Protein AF-A0A0J7YLX1-F1 (afdb_monomer_lite)

InterPro domains:
  IPR015683 Ionotropic glutamate receptor [PTHR34836] (41-120)

pLDDT: mean 80.69, std 16.75, range [35.97, 96.31]

Structure (mmCIF, N/CA/C/O backbone):
data_AF-A0A0J7YLX1-F1
#
_entry.id   AF-A0A0J7YLX1-F1
#
loop_
_atom_site.group_PDB
_atom_site.id
_atom_site.type_symbol
_atom_site.label_atom_id
_atom_site.label_alt_id
_atom_site.label_comp_id
_atom_site.label_asym_id
_atom_site.label_entity_id
_atom_site.label_seq_id
_atom_site.pdbx_PDB_ins_code
_atom_site.Cartn_x
_atom_site.Cartn_y
_atom_site.Cartn_z
_atom_site.occupancy
_atom_site.B_iso_or_equiv
_atom_site.auth_seq_id
_atom_site.auth_comp_id
_atom_site.auth_asym_id
_atom_site.auth_atom_id
_atom_site.pdbx_PDB_model_num
ATOM 1 N N . MET A 1 1 ? -50.409 -21.778 -1.326 1.00 39.06 1 MET A N 1
ATOM 2 C CA . MET A 1 1 ? -49.352 -22.086 -2.312 1.00 39.06 1 MET A CA 1
ATOM 3 C C . MET A 1 1 ? -48.303 -20.986 -2.220 1.00 39.06 1 MET A C 1
ATOM 5 O O . MET A 1 1 ? -48.651 -19.825 -2.088 1.00 39.06 1 MET A O 1
ATOM 9 N N . MET A 1 2 ? -47.053 -21.407 -2.131 1.00 56.41 2 MET A N 1
ATOM 10 C CA . MET A 1 2 ? -45.846 -20.727 -1.656 1.00 56.41 2 MET A CA 1
ATOM 11 C C . MET A 1 2 ? -45.326 -19.608 -2.574 1.00 56.41 2 MET A C 1
ATOM 13 O O . MET A 1 2 ? -45.372 -19.772 -3.790 1.00 56.41 2 MET A O 1
ATOM 17 N N . LYS A 1 3 ? -44.761 -18.538 -1.983 1.00 44.94 3 LYS A N 1
ATOM 18 C CA . LYS A 1 3 ? -43.484 -17.904 -2.394 1.00 44.94 3 LYS A CA 1
ATOM 19 C C . LYS A 1 3 ? -43.082 -16.776 -1.431 1.00 44.94 3 LYS A C 1
ATOM 21 O O . LYS A 1 3 ? -43.336 -15.599 -1.659 1.00 44.94 3 LYS A O 1
ATOM 26 N N . THR A 1 4 ? -42.404 -17.159 -0.355 1.00 51.03 4 THR A N 1
ATOM 27 C CA . THR A 1 4 ? -41.609 -16.241 0.464 1.00 51.03 4 THR A CA 1
ATOM 28 C C . THR A 1 4 ? -40.287 -16.006 -0.265 1.00 51.03 4 THR A C 1
ATOM 30 O O . THR A 1 4 ? -39.357 -16.798 -0.142 1.00 51.03 4 THR A O 1
ATOM 33 N N . ILE A 1 5 ? -40.209 -14.956 -1.083 1.00 53.59 5 ILE A N 1
ATOM 34 C CA . ILE A 1 5 ? -38.940 -14.502 -1.666 1.00 53.59 5 ILE A CA 1
ATOM 35 C C . ILE A 1 5 ? -38.358 -13.486 -0.689 1.00 53.59 5 ILE A C 1
ATOM 37 O O . ILE A 1 5 ? -38.624 -12.288 -0.740 1.00 53.59 5 ILE A O 1
ATOM 41 N N . ILE A 1 6 ? -37.625 -14.014 0.282 1.00 55.19 6 ILE A N 1
ATOM 42 C CA . ILE A 1 6 ? -36.870 -13.238 1.256 1.00 55.19 6 ILE A CA 1
ATOM 43 C C . ILE A 1 6 ? -35.660 -12.662 0.507 1.00 55.19 6 ILE A C 1
ATOM 45 O O . ILE A 1 6 ? -34.784 -13.412 0.082 1.00 55.19 6 ILE A O 1
ATOM 49 N N . ASN A 1 7 ? -35.613 -11.344 0.302 1.00 58.09 7 ASN A N 1
ATOM 50 C CA . ASN A 1 7 ? -34.487 -10.673 -0.358 1.00 58.09 7 ASN A CA 1
ATOM 51 C C . ASN A 1 7 ? -33.219 -10.766 0.50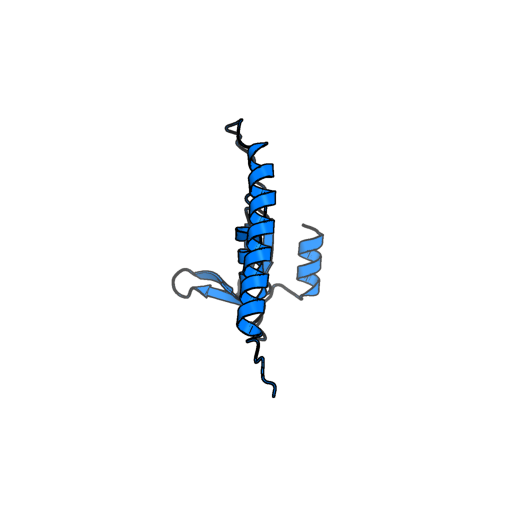8 1.00 58.09 7 ASN A C 1
ATOM 53 O O . ASN A 1 7 ? -32.970 -9.901 1.347 1.00 58.09 7 ASN A O 1
ATOM 57 N N . SER A 1 8 ? -32.415 -11.810 0.289 1.00 58.53 8 SER A N 1
ATOM 58 C CA . SER A 1 8 ? -31.171 -12.123 1.014 1.00 58.53 8 SER A CA 1
ATOM 59 C C . SER A 1 8 ? -30.209 -10.929 1.139 1.00 58.53 8 SER A C 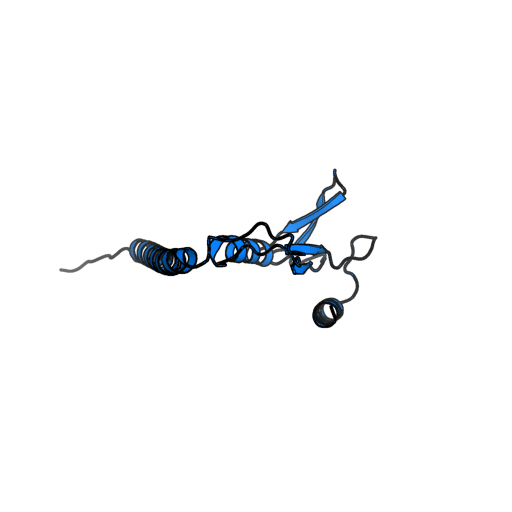1
ATOM 61 O O . SER A 1 8 ? -29.614 -10.721 2.194 1.00 58.53 8 SER A O 1
ATOM 63 N N . SER A 1 9 ? -30.136 -10.059 0.124 1.00 60.50 9 SER A N 1
ATOM 64 C CA . SER A 1 9 ? -29.294 -8.852 0.142 1.00 60.50 9 SER A CA 1
ATOM 65 C C . SER A 1 9 ? -29.696 -7.832 1.216 1.00 60.50 9 SER A C 1
ATOM 67 O O . SER A 1 9 ? -28.829 -7.192 1.810 1.00 60.50 9 SER A O 1
ATOM 69 N N . SER A 1 10 ? -30.994 -7.711 1.525 1.00 69.38 10 SER A N 1
ATOM 70 C CA . SER A 1 10 ? -31.482 -6.823 2.589 1.00 69.38 10 SER A CA 1
ATOM 71 C C . SER A 1 10 ? -31.109 -7.354 3.973 1.00 69.38 10 SER A C 1
ATOM 73 O O . SER A 1 10 ? -30.729 -6.579 4.848 1.00 69.38 10 SER A O 1
ATOM 75 N N . TYR A 1 11 ? -31.168 -8.674 4.167 1.00 73.38 11 TYR A N 1
ATOM 76 C CA . TYR A 1 11 ? -30.769 -9.307 5.426 1.00 73.38 11 TYR A CA 1
ATOM 77 C C . TYR A 1 11 ? -29.264 -9.253 5.616 1.00 73.38 11 TYR A C 1
ATOM 79 O O . TYR A 1 11 ? -28.806 -8.916 6.696 1.00 73.38 11 TYR A O 1
ATOM 87 N N . PHE A 1 12 ? -28.500 -9.502 4.560 1.00 71.06 12 PHE A N 1
ATOM 88 C CA . PHE A 1 12 ? -27.049 -9.424 4.594 1.00 71.06 12 PHE A CA 1
ATOM 89 C C . PHE A 1 12 ? -26.558 -8.017 4.960 1.00 71.06 12 PHE A C 1
ATOM 91 O O . PHE A 1 12 ? -25.752 -7.868 5.875 1.00 71.06 12 PHE A O 1
ATOM 98 N N . SER A 1 13 ? -27.120 -6.973 4.339 1.00 71.62 13 SER A N 1
ATOM 99 C CA . SER A 1 13 ? -26.816 -5.580 4.694 1.00 71.62 13 SER A CA 1
ATOM 100 C C . SER A 1 13 ? -27.186 -5.261 6.149 1.00 71.62 13 SER A C 1
ATOM 102 O O . SER A 1 13 ? -26.372 -4.685 6.868 1.00 71.62 13 SER A O 1
ATOM 104 N N . LYS A 1 14 ? -28.356 -5.711 6.626 1.00 75.69 14 LYS A N 1
ATOM 105 C CA . LYS A 1 14 ? -28.782 -5.523 8.025 1.00 75.69 14 LYS A CA 1
ATOM 106 C C . LYS A 1 14 ? -27.907 -6.282 9.026 1.00 75.69 14 LYS A C 1
ATOM 108 O O . LYS A 1 14 ? -27.616 -5.748 10.091 1.00 75.69 14 LYS A O 1
ATOM 113 N N . ILE A 1 15 ? -27.472 -7.498 8.692 1.00 77.62 15 ILE A N 1
ATOM 114 C CA . ILE A 1 15 ? -26.578 -8.315 9.526 1.00 77.62 15 ILE A CA 1
ATOM 115 C C . ILE A 1 15 ? -25.197 -7.657 9.618 1.00 77.62 15 ILE A C 1
ATOM 117 O O . ILE A 1 15 ? -24.644 -7.568 10.712 1.00 77.62 15 ILE A O 1
ATOM 121 N N . ILE A 1 16 ? -24.674 -7.126 8.508 1.00 76.94 16 ILE A N 1
ATOM 122 C CA . ILE A 1 16 ? -23.416 -6.369 8.501 1.00 76.94 16 ILE A CA 1
ATOM 123 C C . ILE A 1 16 ? -23.531 -5.134 9.400 1.00 76.94 16 ILE A C 1
ATOM 125 O O . ILE A 1 16 ? -22.705 -4.955 10.292 1.00 76.94 16 ILE A O 1
ATOM 129 N N . THR A 1 17 ? -24.572 -4.312 9.232 1.00 74.56 17 THR A N 1
ATOM 130 C CA . THR A 1 17 ? -24.780 -3.123 10.076 1.00 74.56 17 THR A CA 1
ATOM 131 C C . THR A 1 17 ? -24.902 -3.485 11.558 1.00 74.56 17 THR A C 1
ATOM 133 O O . THR A 1 17 ? -24.354 -2.783 12.404 1.00 74.56 17 THR A O 1
ATOM 136 N N . LEU A 1 18 ? -25.562 -4.599 11.888 1.00 81.56 18 LEU A N 1
ATOM 137 C CA . LEU A 1 18 ? -25.705 -5.060 13.268 1.00 81.56 18 LEU A CA 1
ATOM 138 C C . LEU A 1 18 ? -24.358 -5.461 13.892 1.00 81.56 18 LEU A C 1
ATOM 140 O O . LEU A 1 18 ? -24.087 -5.090 15.032 1.00 81.56 18 LEU A O 1
ATOM 144 N N . ILE A 1 19 ? -23.489 -6.151 13.144 1.00 81.19 19 ILE A N 1
ATOM 145 C CA . ILE A 1 19 ? -22.131 -6.492 13.597 1.00 81.19 19 ILE A CA 1
ATOM 146 C C . ILE A 1 19 ? -21.296 -5.227 13.837 1.00 81.19 19 ILE A C 1
ATOM 148 O O . ILE A 1 19 ? -20.657 -5.118 14.883 1.00 81.19 19 ILE A O 1
ATOM 152 N N . PHE A 1 20 ? -21.357 -4.241 12.935 1.00 78.88 20 PHE A N 1
ATOM 153 C CA . PHE A 1 20 ? -20.665 -2.960 13.121 1.00 78.88 20 PHE A CA 1
ATOM 154 C C . PHE A 1 20 ? -21.139 -2.216 14.382 1.00 78.88 20 PHE A C 1
ATOM 156 O O . PHE A 1 20 ? -20.311 -1.721 15.143 1.00 78.88 20 PHE A O 1
ATOM 163 N N . LEU A 1 21 ? -22.448 -2.180 14.657 1.00 76.88 21 LEU A N 1
ATOM 164 C CA . LEU A 1 21 ? -22.994 -1.525 15.855 1.00 76.88 21 LEU A CA 1
ATOM 165 C C . LEU A 1 21 ? -22.556 -2.209 17.158 1.00 76.88 21 LEU A C 1
ATOM 167 O O . LEU A 1 21 ? -22.214 -1.526 18.126 1.00 76.88 21 LEU A O 1
ATOM 171 N N . ILE A 1 22 ? -22.520 -3.545 17.176 1.00 78.75 22 ILE A N 1
ATOM 172 C CA . ILE A 1 22 ? -22.062 -4.316 18.339 1.00 78.75 22 ILE A CA 1
ATOM 173 C C . ILE A 1 22 ? -20.588 -4.007 18.625 1.00 78.75 22 ILE A C 1
ATOM 175 O O . ILE A 1 22 ? -20.255 -3.687 19.766 1.00 78.75 22 ILE A O 1
ATOM 179 N N . ILE A 1 23 ? -19.735 -4.003 17.594 1.00 75.12 23 ILE A N 1
ATOM 180 C CA . ILE A 1 23 ? -18.303 -3.687 17.712 1.00 75.12 23 ILE A CA 1
ATOM 181 C C . ILE A 1 23 ? -18.080 -2.246 18.209 1.00 75.12 23 ILE A C 1
ATOM 183 O O . ILE A 1 23 ? -17.221 -2.017 19.057 1.00 75.12 23 ILE A O 1
ATOM 187 N N . ILE A 1 24 ? -18.854 -1.261 17.741 1.00 71.00 24 ILE A N 1
ATOM 188 C CA . ILE A 1 24 ? -18.712 0.140 18.182 1.00 71.00 24 ILE A CA 1
ATOM 189 C C . ILE A 1 24 ? -19.135 0.310 19.653 1.00 71.00 24 ILE A C 1
ATOM 191 O O . ILE A 1 24 ? -18.465 1.009 20.414 1.00 71.00 24 ILE A O 1
ATOM 195 N N . SER A 1 25 ? -20.220 -0.346 20.080 1.00 69.00 25 SER A N 1
ATOM 196 C CA . SER A 1 25 ? -20.755 -0.211 21.445 1.00 69.00 25 SER A CA 1
ATOM 197 C C . SER A 1 25 ? -19.827 -0.774 22.529 1.00 69.00 25 SER A C 1
ATOM 199 O O . SER A 1 25 ? -19.659 -0.152 23.579 1.00 69.00 25 SER A O 1
ATOM 201 N N . THR A 1 26 ? -19.170 -1.906 22.266 1.00 65.69 26 THR A N 1
ATOM 202 C CA . THR A 1 26 ? -18.219 -2.522 23.201 1.00 65.69 26 THR A CA 1
ATOM 203 C C . THR A 1 26 ? -16.929 -1.712 23.315 1.00 65.69 26 THR A C 1
ATOM 205 O O . THR A 1 26 ? -16.436 -1.513 24.425 1.00 65.69 26 THR A O 1
ATOM 208 N N . ASN A 1 27 ? -16.427 -1.154 22.207 1.00 59.84 27 ASN A N 1
ATOM 209 C CA . ASN A 1 27 ? -15.263 -0.264 22.229 1.00 59.84 27 ASN A CA 1
ATOM 210 C C . ASN A 1 27 ? -15.561 1.080 22.927 1.00 59.84 27 ASN A C 1
ATOM 212 O O . ASN A 1 27 ? -14.744 1.553 23.713 1.00 59.84 27 ASN A O 1
ATOM 216 N N . HIS A 1 28 ? -16.740 1.683 22.726 1.00 52.25 28 HIS A N 1
ATOM 217 C CA . HIS A 1 28 ? -17.078 2.980 23.334 1.00 52.25 28 HIS A CA 1
ATOM 218 C C . HIS A 1 28 ? -17.144 2.938 24.874 1.00 52.25 28 HIS A C 1
ATOM 220 O O . HIS A 1 28 ? -16.791 3.910 25.543 1.00 52.25 28 HIS A O 1
ATOM 226 N N . ILE A 1 29 ? -17.577 1.815 25.458 1.00 58.41 29 ILE A N 1
ATOM 227 C CA . ILE A 1 29 ? -17.630 1.641 26.919 1.00 58.41 29 ILE A CA 1
ATOM 228 C C . ILE A 1 29 ? -16.219 1.442 27.497 1.00 58.41 29 ILE A C 1
ATOM 230 O O . ILE A 1 29 ? -15.929 1.968 28.570 1.00 58.41 29 ILE A O 1
ATOM 234 N N . ALA A 1 30 ? -15.324 0.765 26.770 1.00 52.59 30 ALA A N 1
ATOM 235 C CA . ALA A 1 30 ? -13.930 0.576 27.177 1.00 52.59 30 ALA A CA 1
ATOM 236 C C . ALA A 1 30 ? -13.095 1.874 27.098 1.00 52.59 30 ALA A C 1
ATOM 238 O O . ALA A 1 30 ? -12.247 2.108 27.957 1.00 52.59 30 ALA A O 1
ATOM 239 N N . ILE A 1 31 ? -13.372 2.763 26.132 1.00 54.38 31 ILE A N 1
ATOM 240 C CA . ILE A 1 31 ? -12.630 4.028 25.947 1.00 54.38 31 ILE A CA 1
ATOM 241 C C . ILE A 1 31 ? -12.873 5.034 27.088 1.00 54.38 31 ILE A C 1
ATOM 243 O O . ILE A 1 31 ? -11.985 5.822 27.418 1.00 54.38 31 ILE A O 1
ATOM 247 N N . LYS A 1 32 ? -14.024 4.975 27.775 1.00 56.84 32 LYS A N 1
ATOM 248 C CA . LYS A 1 32 ? -14.310 5.855 28.928 1.00 56.84 32 LYS A CA 1
ATOM 249 C C . LYS A 1 32 ? -13.409 5.610 30.147 1.00 56.84 32 LYS A C 1
ATOM 251 O O . LYS A 1 32 ? -13.386 6.448 31.039 1.00 56.84 32 LYS A O 1
ATOM 256 N N . GLY A 1 33 ? -12.659 4.506 30.187 1.00 50.34 33 GLY A N 1
ATOM 257 C CA . GLY A 1 33 ? -11.693 4.213 31.251 1.00 50.34 33 GLY A CA 1
ATOM 258 C C . GLY A 1 33 ? -10.290 4.802 31.049 1.00 50.34 33 GLY A C 1
ATOM 259 O O . GLY A 1 33 ? -9.455 4.632 31.932 1.00 50.34 33 GLY A O 1
ATOM 260 N N . GLN A 1 34 ? -9.998 5.459 29.916 1.00 45.38 34 GLN A N 1
ATOM 261 C CA . GLN A 1 34 ? -8.639 5.926 29.575 1.00 45.38 34 GLN A CA 1
ATOM 262 C C . GLN A 1 34 ? -8.543 7.358 29.027 1.00 45.38 34 GLN A C 1
ATOM 264 O O . GLN A 1 34 ? -7.498 7.742 28.505 1.00 45.38 34 GLN A O 1
ATOM 269 N N . GLN A 1 35 ? -9.578 8.184 29.166 1.00 51.50 35 GLN A N 1
ATOM 270 C CA . GLN A 1 35 ? -9.455 9.613 28.870 1.00 51.50 35 GLN A CA 1
ATOM 271 C C . GLN A 1 35 ? -9.580 10.445 30.140 1.00 51.50 35 GLN A C 1
ATOM 273 O O . GLN A 1 35 ? -10.632 11.002 30.410 1.00 51.50 35 GLN A O 1
ATOM 278 N N . GLU A 1 36 ? -8.484 10.516 30.898 1.00 54.00 36 GLU A N 1
ATOM 279 C CA . GLU A 1 36 ? -8.100 11.678 31.708 1.00 54.00 36 GLU A CA 1
ATOM 280 C C . GLU A 1 36 ? -6.660 11.499 32.230 1.00 54.00 36 GLU A C 1
ATOM 282 O O . GLU A 1 36 ? -6.312 10.428 32.721 1.00 54.00 36 GLU A O 1
ATOM 287 N N . SER A 1 37 ? -5.850 12.569 32.141 1.00 48.50 37 SER A N 1
ATOM 288 C CA . SER A 1 37 ? -4.382 12.650 32.346 1.00 48.50 37 SER A CA 1
ATOM 289 C C . SER A 1 37 ? -3.588 12.186 31.114 1.00 48.50 37 SER A C 1
ATOM 291 O O . SER A 1 37 ? -3.686 11.035 30.722 1.00 48.50 37 SER A O 1
ATOM 293 N N . ASN A 1 38 ? -2.774 12.980 30.417 1.00 52.03 38 ASN A N 1
ATOM 294 C CA . ASN A 1 38 ? -2.028 14.199 30.735 1.00 52.03 38 ASN A CA 1
ATOM 295 C C . ASN A 1 38 ? -1.360 14.716 29.436 1.00 52.03 38 ASN A C 1
ATOM 297 O O . ASN A 1 38 ? -1.141 13.957 28.494 1.00 52.03 38 ASN A O 1
ATOM 301 N N . ASN A 1 39 ? -0.993 16.002 29.382 1.00 64.69 39 ASN A N 1
ATOM 302 C CA . ASN A 1 39 ? -0.078 16.521 28.360 1.00 64.69 39 ASN A CA 1
ATOM 303 C C . ASN A 1 39 ? 1.236 15.730 28.415 1.00 64.69 39 ASN A C 1
ATOM 305 O O . ASN A 1 39 ? 2.072 15.980 29.282 1.00 64.69 39 ASN A O 1
ATOM 309 N N . GLN A 1 40 ? 1.414 14.784 27.498 1.00 35.97 40 GLN A N 1
ATOM 310 C CA . GLN A 1 40 ? 2.624 13.987 27.405 1.00 35.97 40 GLN A CA 1
ATOM 311 C C . GLN A 1 40 ? 3.188 14.126 25.997 1.00 35.97 40 GLN A C 1
ATOM 313 O O . GLN A 1 40 ? 2.635 13.606 25.027 1.00 35.97 40 GLN A O 1
ATOM 318 N N . THR A 1 41 ? 4.319 14.827 25.905 1.00 46.69 41 THR A N 1
ATOM 319 C CA . THR A 1 41 ? 5.282 14.722 24.807 1.00 46.69 41 THR A CA 1
ATOM 320 C C . THR A 1 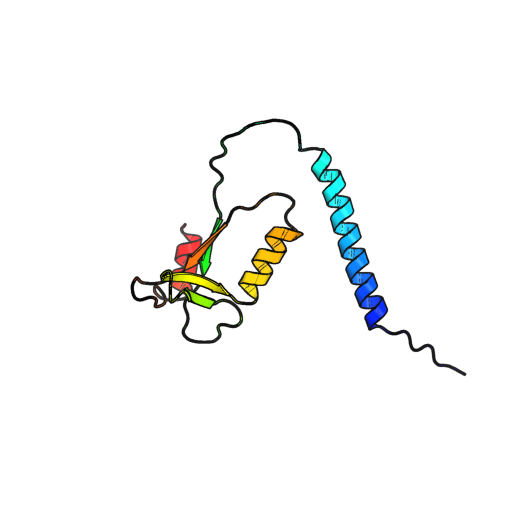41 ? 5.726 13.263 24.725 1.00 46.69 41 THR A C 1
ATOM 322 O O . THR A 1 41 ? 6.742 12.862 25.286 1.00 46.69 41 THR A O 1
ATOM 325 N N . THR A 1 42 ? 4.908 12.422 24.103 1.00 45.09 42 THR A N 1
ATOM 326 C CA . THR A 1 42 ? 5.315 11.083 23.716 1.00 45.09 42 THR A CA 1
ATOM 327 C C . THR A 1 42 ? 6.088 11.255 22.424 1.00 45.09 42 THR A C 1
ATOM 329 O O . THR A 1 42 ? 5.593 11.837 21.458 1.00 45.09 42 THR A O 1
ATOM 332 N N . ASN A 1 43 ? 7.328 10.778 22.404 1.00 55.09 43 ASN A N 1
ATOM 333 C CA . ASN A 1 43 ? 7.994 10.438 21.157 1.00 55.09 43 ASN A CA 1
ATOM 334 C C . ASN A 1 43 ? 7.108 9.386 20.478 1.00 55.09 43 ASN A C 1
ATOM 336 O O . ASN A 1 43 ? 7.233 8.196 20.751 1.00 55.09 43 ASN A O 1
ATOM 340 N N . SER A 1 44 ? 6.110 9.833 19.719 1.00 62.88 44 SER A N 1
ATOM 341 C CA . SER A 1 44 ? 5.124 8.960 19.106 1.00 62.88 44 SER A CA 1
ATOM 342 C C . SER A 1 44 ? 5.821 8.233 17.967 1.00 62.88 44 SER A C 1
ATOM 344 O O . SER A 1 44 ? 6.024 8.772 16.881 1.00 62.88 44 SER A O 1
ATOM 346 N N . THR A 1 45 ? 6.287 7.019 18.250 1.00 79.88 45 THR A N 1
ATOM 347 C CA . THR A 1 45 ? 6.936 6.164 17.261 1.00 79.88 45 THR A CA 1
ATOM 348 C C . THR A 1 45 ? 5.957 5.919 16.118 1.00 79.88 45 THR A C 1
ATOM 350 O O . THR A 1 45 ? 4.912 5.296 16.302 1.00 79.88 45 THR A O 1
ATOM 353 N N . ARG A 1 46 ? 6.276 6.460 14.939 1.00 90.44 46 ARG A N 1
ATOM 354 C CA . ARG A 1 46 ? 5.465 6.321 13.727 1.00 90.44 46 ARG A CA 1
ATOM 355 C C . ARG A 1 46 ? 5.790 4.987 13.066 1.00 90.44 46 ARG A C 1
ATOM 357 O O . ARG A 1 46 ? 6.961 4.674 12.849 1.00 90.44 46 ARG A O 1
ATOM 364 N N . LEU A 1 47 ? 4.767 4.205 12.733 1.00 91.69 47 LEU A N 1
ATOM 365 C CA . LEU A 1 47 ? 4.936 2.956 11.997 1.00 91.69 47 LEU A CA 1
ATOM 366 C C . LEU A 1 47 ? 5.404 3.262 10.571 1.00 91.69 47 LEU A C 1
ATOM 368 O O . LEU A 1 47 ? 4.702 3.919 9.806 1.00 91.69 47 LEU A O 1
ATOM 372 N N . ARG A 1 48 ? 6.584 2.768 10.202 1.00 93.50 48 ARG A N 1
ATOM 373 C CA . ARG A 1 48 ? 7.152 2.934 8.861 1.00 93.50 48 ARG A CA 1
ATOM 374 C C . ARG A 1 48 ? 6.786 1.725 8.009 1.00 93.50 48 ARG A C 1
ATOM 376 O O . ARG A 1 48 ? 7.183 0.609 8.323 1.00 93.50 48 ARG A O 1
ATOM 383 N N . ILE A 1 49 ? 6.035 1.946 6.936 1.00 94.81 49 ILE A N 1
ATOM 384 C CA . ILE A 1 49 ? 5.493 0.881 6.089 1.00 94.81 49 ILE A CA 1
ATOM 385 C C . ILE A 1 49 ? 6.177 0.947 4.728 1.00 94.81 49 ILE A C 1
ATOM 387 O O . ILE A 1 49 ? 5.933 1.872 3.952 1.00 94.81 49 ILE A O 1
ATOM 391 N N . ALA A 1 50 ? 7.031 -0.033 4.433 1.00 95.12 50 ALA A N 1
ATOM 392 C CA . ALA A 1 50 ? 7.655 -0.154 3.121 1.00 95.12 50 ALA A CA 1
ATOM 393 C C . ALA A 1 50 ? 6.612 -0.559 2.067 1.00 95.12 50 ALA A C 1
ATOM 395 O O . ALA A 1 50 ? 5.871 -1.525 2.258 1.00 95.12 50 ALA A O 1
ATOM 396 N N . VAL A 1 51 ? 6.565 0.171 0.952 1.00 96.19 51 VAL A N 1
ATOM 397 C CA . VAL A 1 51 ? 5.677 -0.114 -0.182 1.00 96.19 51 VAL A CA 1
ATOM 398 C C . VAL A 1 51 ? 6.528 -0.420 -1.416 1.00 96.19 51 VAL A C 1
ATOM 400 O O . VAL A 1 51 ? 7.367 0.409 -1.778 1.00 96.19 51 VAL A O 1
ATOM 403 N N . PRO A 1 52 ? 6.337 -1.574 -2.078 1.00 94.00 52 PRO A N 1
ATOM 404 C CA . PRO A 1 52 ? 7.122 -1.930 -3.251 1.00 94.00 52 PRO A CA 1
ATOM 405 C C . PRO A 1 52 ? 6.783 -1.015 -4.431 1.00 94.00 52 PRO A C 1
ATOM 407 O O . PRO A 1 52 ? 5.614 -0.698 -4.661 1.00 94.00 52 PRO A O 1
ATOM 410 N N . VAL A 1 53 ? 7.796 -0.644 -5.213 1.00 93.19 53 VAL A N 1
ATOM 411 C CA . VAL A 1 53 ? 7.593 -0.023 -6.529 1.00 93.19 53 VAL A CA 1
ATOM 412 C C . VAL A 1 53 ? 7.640 -1.108 -7.592 1.00 93.19 53 VAL A C 1
ATOM 414 O O . VAL A 1 53 ? 8.517 -1.966 -7.560 1.00 93.19 53 VAL A O 1
ATOM 417 N N . LYS A 1 54 ? 6.694 -1.099 -8.528 1.00 87.25 54 LYS A N 1
ATOM 418 C CA . LYS A 1 54 ? 6.590 -2.134 -9.558 1.00 87.25 54 LYS A CA 1
ATOM 419 C C . LYS A 1 54 ? 5.993 -1.587 -10.846 1.00 87.25 54 LYS A C 1
ATOM 421 O O . LYS A 1 54 ? 5.106 -0.740 -10.807 1.00 87.25 54 LYS A O 1
ATOM 426 N N . ASP A 1 55 ? 6.425 -2.161 -11.963 1.00 81.75 55 ASP A N 1
ATOM 427 C CA . ASP A 1 55 ? 5.978 -1.769 -13.305 1.00 81.75 55 ASP A CA 1
ATOM 428 C C . ASP A 1 55 ? 4.693 -2.506 -13.756 1.00 81.75 55 ASP A C 1
ATOM 430 O O . ASP A 1 55 ? 4.186 -2.265 -14.849 1.00 81.75 55 ASP A O 1
ATOM 434 N N . GLY A 1 56 ? 4.126 -3.387 -12.916 1.00 81.56 56 GLY A N 1
ATOM 435 C CA . GLY A 1 56 ? 2.901 -4.149 -13.203 1.00 81.56 56 GLY A CA 1
ATOM 436 C C . GLY A 1 56 ? 2.198 -4.696 -11.951 1.00 81.56 56 GLY A C 1
ATOM 437 O O . GLY A 1 56 ? 2.768 -4.701 -10.862 1.00 81.56 56 GLY A O 1
ATOM 438 N N . PHE A 1 57 ? 0.950 -5.158 -12.098 1.00 84.25 57 PHE A N 1
ATOM 439 C CA . PHE A 1 57 ? 0.079 -5.669 -11.017 1.00 84.25 57 PHE A CA 1
ATOM 440 C C . PHE A 1 57 ? -0.222 -4.674 -9.882 1.00 84.25 57 PHE A C 1
ATOM 442 O O . PHE A 1 57 ? -0.231 -5.032 -8.701 1.00 84.25 57 PHE A O 1
ATOM 449 N N . THR A 1 58 ? -0.409 -3.395 -10.203 1.00 91.12 58 THR A N 1
ATOM 450 C CA . THR A 1 58 ? -0.541 -2.268 -9.259 1.00 91.12 58 THR A CA 1
ATOM 451 C C . THR A 1 58 ? -1.852 -2.220 -8.470 1.00 91.12 58 THR A C 1
ATOM 453 O O . THR A 1 58 ? -2.014 -1.367 -7.603 1.00 91.12 58 THR A O 1
ATOM 456 N N . GLU A 1 59 ? -2.757 -3.176 -8.669 1.00 91.94 59 GLU A N 1
ATOM 457 C CA . GLU A 1 59 ? -4.076 -3.217 -8.034 1.00 91.94 59 GLU A CA 1
ATOM 458 C C . GLU A 1 59 ? -3.997 -3.330 -6.506 1.00 91.94 59 GLU A C 1
ATOM 460 O O . GLU A 1 59 ? -4.836 -2.773 -5.803 1.00 91.94 59 GLU A O 1
ATOM 465 N N . PHE A 1 60 ? -2.986 -4.023 -5.974 1.00 91.44 60 PHE A N 1
ATOM 466 C CA . PHE A 1 60 ? -2.847 -4.246 -4.528 1.00 91.44 60 PHE A CA 1
ATOM 467 C C . PHE A 1 60 ? -2.025 -3.173 -3.809 1.00 91.44 60 PHE A C 1
ATOM 469 O O . PHE A 1 60 ? -2.367 -2.779 -2.696 1.00 91.44 60 PHE A O 1
ATOM 476 N N . ALA A 1 61 ? -0.945 -2.712 -4.434 1.00 93.31 61 ALA A N 1
ATOM 477 C CA . ALA A 1 61 ? -0.030 -1.718 -3.884 1.00 93.31 61 ALA A CA 1
ATOM 478 C C . ALA A 1 61 ? 0.728 -1.054 -5.033 1.00 93.31 61 ALA A C 1
ATOM 480 O O . ALA A 1 61 ? 1.299 -1.759 -5.866 1.00 93.31 61 ALA A O 1
ATOM 481 N N . ASP A 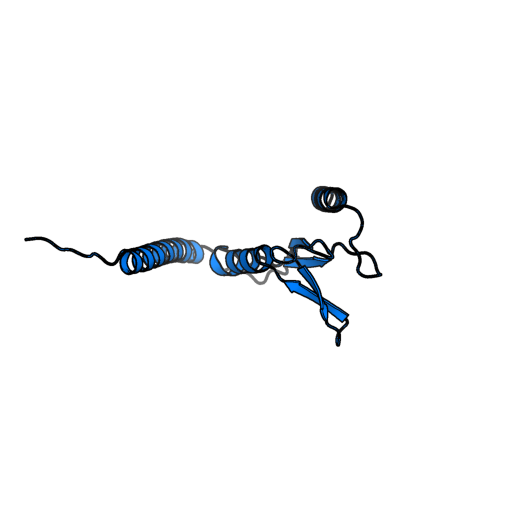1 62 ? 0.722 0.269 -5.061 1.00 93.94 62 ASP A N 1
ATOM 482 C CA . ASP A 1 62 ? 1.281 1.103 -6.114 1.00 93.94 62 ASP A CA 1
ATOM 483 C C . ASP A 1 62 ? 1.913 2.354 -5.508 1.00 93.94 62 ASP A C 1
ATOM 485 O O . ASP A 1 62 ? 1.383 2.943 -4.558 1.00 93.94 62 ASP A O 1
ATOM 489 N N . VAL A 1 63 ? 3.029 2.768 -6.097 1.00 94.19 63 VAL A N 1
ATOM 490 C CA . VAL A 1 63 ? 3.751 3.989 -5.752 1.00 94.19 63 VAL A CA 1
ATOM 491 C C . VAL A 1 63 ? 3.961 4.763 -7.041 1.00 94.19 63 VAL A C 1
ATOM 493 O O . VAL A 1 63 ? 4.740 4.361 -7.902 1.00 94.19 63 VAL A O 1
ATOM 496 N N . ARG A 1 64 ? 3.303 5.913 -7.158 1.00 90.19 64 ARG A N 1
ATOM 497 C CA . ARG A 1 64 ? 3.500 6.843 -8.279 1.00 90.19 64 ARG A CA 1
ATOM 498 C C . ARG A 1 64 ? 4.067 8.141 -7.747 1.00 90.19 64 ARG A C 1
ATOM 500 O O . ARG A 1 64 ? 3.809 8.480 -6.604 1.00 90.19 64 ARG A O 1
ATOM 507 N N . ARG A 1 65 ? 4.806 8.892 -8.555 1.00 90.12 65 ARG A N 1
ATOM 508 C CA . ARG A 1 65 ? 5.203 10.253 -8.176 1.00 90.12 65 ARG A CA 1
ATOM 509 C C . ARG A 1 65 ? 4.182 11.251 -8.695 1.00 90.12 65 ARG A C 1
ATOM 511 O O . ARG A 1 65 ? 3.719 11.126 -9.830 1.00 90.12 65 ARG A O 1
ATOM 518 N N . ASP A 1 66 ? 3.833 12.218 -7.862 1.00 90.81 66 ASP A N 1
ATOM 519 C CA . ASP A 1 66 ? 3.106 13.394 -8.311 1.00 90.81 66 ASP A CA 1
ATOM 520 C C . ASP A 1 66 ? 3.980 14.152 -9.330 1.00 90.81 66 ASP A C 1
ATOM 522 O O . ASP A 1 66 ? 5.133 14.464 -9.024 1.00 90.81 66 ASP A O 1
ATOM 526 N N . PRO A 1 67 ? 3.489 14.433 -10.549 1.00 90.06 67 PRO A N 1
ATOM 527 C CA . PRO A 1 67 ? 4.291 15.096 -11.578 1.00 90.06 67 PRO A CA 1
ATOM 528 C C . PRO A 1 67 ? 4.593 16.567 -11.256 1.00 90.06 67 PRO A C 1
ATOM 530 O O . PRO A 1 67 ? 5.486 17.148 -11.866 1.00 90.06 67 PRO A O 1
ATOM 533 N N . THR A 1 68 ? 3.851 17.172 -10.328 1.00 93.81 68 THR A N 1
ATOM 534 C CA . THR A 1 68 ? 3.968 18.582 -9.947 1.00 93.81 68 THR A CA 1
ATOM 535 C C . THR A 1 68 ? 4.849 18.754 -8.716 1.00 93.81 68 THR A C 1
ATOM 537 O O . THR A 1 68 ? 5.704 19.636 -8.697 1.00 93.81 68 THR A O 1
ATOM 540 N N . THR A 1 69 ? 4.655 17.926 -7.684 1.00 94.19 69 THR A N 1
ATOM 541 C CA . THR A 1 69 ? 5.389 18.051 -6.409 1.00 94.19 69 THR A CA 1
ATOM 542 C C . THR A 1 69 ? 6.549 17.067 -6.272 1.00 94.19 69 THR A C 1
ATOM 544 O O . THR A 1 69 ? 7.433 17.280 -5.449 1.00 94.19 69 THR A O 1
ATOM 547 N N . GLY A 1 70 ? 6.569 15.991 -7.064 1.00 88.94 70 GLY A N 1
ATOM 548 C CA . GLY A 1 70 ? 7.550 14.906 -6.959 1.00 88.94 70 GLY A CA 1
ATOM 549 C C . GLY A 1 70 ? 7.297 13.930 -5.804 1.00 88.94 70 GLY A C 1
ATOM 550 O O . GLY A 1 70 ? 8.001 12.924 -5.698 1.00 88.94 70 GLY A O 1
ATOM 551 N N . GLU A 1 71 ? 6.287 14.190 -4.970 1.00 91.19 71 GLU A N 1
ATOM 552 C CA . GLU A 1 71 ? 5.962 13.390 -3.788 1.00 91.19 71 GLU A CA 1
ATOM 553 C C . GLU A 1 71 ? 5.389 12.011 -4.159 1.00 91.19 71 GLU A C 1
ATOM 555 O O . GLU A 1 71 ? 4.693 11.874 -5.174 1.00 91.19 71 GLU A O 1
ATOM 560 N N . PRO A 1 72 ? 5.640 10.963 -3.351 1.00 92.62 72 PRO A N 1
ATOM 561 C CA . PRO A 1 72 ? 5.069 9.649 -3.586 1.00 92.62 72 PRO A CA 1
ATOM 562 C C . PRO A 1 72 ? 3.572 9.622 -3.244 1.00 92.62 72 PRO A C 1
ATOM 564 O O . PRO A 1 72 ? 3.131 9.962 -2.149 1.00 92.62 72 PRO A O 1
ATOM 567 N N . ILE A 1 73 ? 2.785 9.131 -4.192 1.00 94.12 73 ILE A N 1
ATOM 568 C CA . ILE A 1 73 ? 1.366 8.834 -4.074 1.00 94.12 73 ILE A CA 1
ATOM 569 C C . ILE A 1 73 ? 1.209 7.319 -3.948 1.00 94.12 73 ILE A C 1
ATOM 571 O O . ILE A 1 73 ? 1.527 6.569 -4.874 1.00 94.12 73 ILE A O 1
ATOM 575 N N . PHE A 1 74 ? 0.657 6.888 -2.817 1.00 95.56 74 PHE A N 1
ATOM 576 C CA . PHE A 1 74 ? 0.430 5.481 -2.489 1.00 95.56 74 PHE A CA 1
ATOM 577 C C . PHE A 1 74 ? -1.016 5.069 -2.786 1.00 95.56 74 PHE A C 1
ATOM 579 O O . PHE A 1 74 ? -1.951 5.660 -2.232 1.00 95.56 74 PHE A O 1
ATOM 586 N N . ARG A 1 75 ? -1.206 4.051 -3.635 1.00 94.50 75 ARG A N 1
ATOM 587 C CA . ARG A 1 75 ? -2.522 3.514 -4.036 1.00 94.50 75 ARG A CA 1
ATOM 588 C C . ARG A 1 75 ? -2.570 1.987 -3.982 1.00 94.50 75 ARG A C 1
ATOM 590 O O . ARG A 1 75 ? -1.540 1.331 -3.881 1.00 94.50 75 ARG A O 1
ATOM 597 N N . GLY A 1 76 ? -3.772 1.430 -4.089 1.00 93.88 76 GLY A N 1
ATOM 598 C CA . GLY A 1 76 ? -4.004 -0.008 -4.208 1.00 93.88 76 GLY A CA 1
ATOM 599 C C . GLY A 1 76 ? -4.849 -0.553 -3.064 1.00 93.88 76 GLY A C 1
ATOM 600 O O . GLY A 1 76 ? -4.910 0.027 -1.979 1.00 93.88 76 GLY A O 1
ATOM 601 N N . PHE A 1 77 ? -5.497 -1.687 -3.314 1.00 94.88 77 PHE A N 1
ATOM 602 C CA . PHE A 1 77 ? -6.454 -2.306 -2.404 1.00 94.88 77 PHE A CA 1
ATOM 603 C C . PHE A 1 77 ? -5.897 -2.490 -0.989 1.00 94.88 77 PHE A C 1
ATOM 605 O O . PHE A 1 77 ? -6.557 -2.125 -0.022 1.00 94.88 77 PHE A O 1
ATOM 612 N N . THR A 1 78 ? -4.672 -3.004 -0.850 1.00 94.19 78 THR A N 1
ATOM 613 C CA . THR A 1 78 ? -4.069 -3.261 0.465 1.00 94.19 78 THR A CA 1
ATOM 614 C C . THR A 1 78 ? -3.782 -1.961 1.216 1.00 94.19 78 THR A C 1
ATOM 616 O O . THR A 1 78 ? -3.918 -1.914 2.436 1.00 94.19 78 THR A O 1
ATOM 619 N N . ILE A 1 79 ? -3.433 -0.890 0.499 1.00 95.81 79 ILE A N 1
ATOM 620 C CA . ILE A 1 79 ? -3.177 0.431 1.086 1.00 95.81 79 ILE A CA 1
ATOM 621 C C . ILE A 1 79 ? -4.477 1.040 1.609 1.00 95.81 79 ILE A C 1
ATOM 623 O O . ILE A 1 79 ? -4.524 1.522 2.742 1.00 95.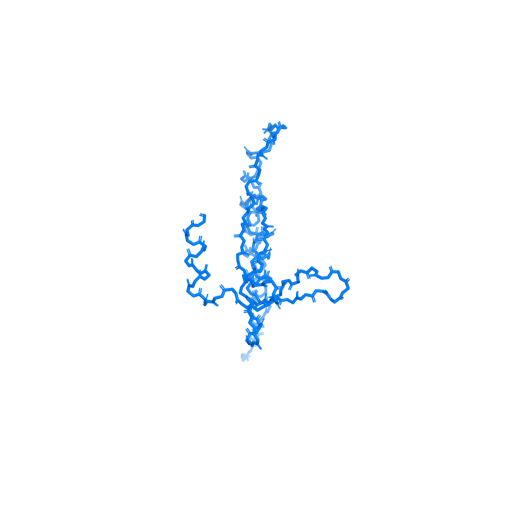81 79 ILE A O 1
ATOM 627 N N . ASP A 1 80 ? -5.537 0.992 0.807 1.00 95.69 80 ASP A N 1
ATOM 628 C CA . ASP A 1 80 ? -6.838 1.535 1.192 1.00 95.69 80 ASP A CA 1
ATOM 629 C C . ASP A 1 80 ? -7.482 0.705 2.308 1.00 95.69 80 ASP A C 1
ATOM 631 O O . ASP A 1 80 ? -8.011 1.267 3.267 1.00 95.69 80 ASP A O 1
ATOM 635 N N . PHE A 1 81 ? -7.351 -0.623 2.249 1.00 94.94 81 PHE A N 1
ATOM 636 C CA . PHE A 1 81 ? -7.771 -1.527 3.316 1.00 94.94 81 PHE A CA 1
ATOM 637 C C . PHE A 1 81 ? -7.036 -1.239 4.628 1.00 94.94 81 PHE A C 1
ATOM 639 O O . PHE A 1 81 ? -7.677 -1.091 5.666 1.00 94.94 81 PHE A O 1
ATOM 646 N N . PHE A 1 82 ? -5.706 -1.102 4.593 1.00 94.75 82 PHE A N 1
ATOM 647 C CA . PHE A 1 82 ? -4.919 -0.777 5.780 1.00 94.75 82 PHE A CA 1
ATOM 648 C C . PHE A 1 82 ? -5.361 0.554 6.401 1.00 94.75 82 PHE A C 1
ATOM 650 O O . PHE A 1 82 ? -5.643 0.606 7.597 1.00 94.75 82 PHE A O 1
ATOM 657 N N . LYS A 1 83 ? -5.497 1.615 5.591 1.00 94.69 83 LYS A N 1
ATOM 658 C CA . LYS A 1 83 ? -5.998 2.919 6.057 1.00 94.69 83 LYS A CA 1
ATOM 659 C C . LYS A 1 83 ? -7.386 2.792 6.684 1.00 94.69 83 LYS A C 1
ATOM 661 O O . LYS A 1 83 ? -7.624 3.369 7.740 1.00 94.69 83 LYS A O 1
ATOM 666 N N . ALA A 1 84 ? -8.291 2.044 6.052 1.00 94.44 84 ALA A N 1
ATOM 667 C CA . ALA A 1 84 ? -9.631 1.821 6.579 1.00 94.44 84 ALA A CA 1
ATOM 668 C C . ALA A 1 84 ? -9.573 1.139 7.951 1.00 94.44 84 ALA A C 1
ATOM 670 O O . ALA A 1 84 ? -10.111 1.681 8.909 1.00 94.44 84 ALA A O 1
ATOM 671 N N . VAL A 1 85 ? -8.850 0.023 8.078 1.00 92.69 85 VAL A N 1
ATOM 672 C CA . VAL A 1 85 ? -8.703 -0.709 9.347 1.00 92.69 85 VAL A CA 1
ATOM 673 C C . VAL A 1 85 ? -8.114 0.177 10.441 1.00 92.69 85 VAL A C 1
ATOM 675 O O . VAL A 1 85 ? -8.679 0.238 11.533 1.00 92.69 85 VAL A O 1
ATOM 678 N N . ILE A 1 86 ? -7.029 0.904 10.152 1.00 92.81 86 ILE A N 1
ATOM 679 C CA . ILE A 1 86 ? -6.414 1.815 11.124 1.00 92.81 86 ILE A CA 1
ATOM 680 C C . ILE A 1 86 ? -7.404 2.887 11.590 1.00 92.81 86 ILE A C 1
ATOM 682 O O . ILE A 1 86 ? -7.468 3.180 12.780 1.00 92.81 86 ILE A O 1
ATOM 686 N N . ASN A 1 87 ? -8.213 3.430 10.680 1.00 88.19 87 ASN A N 1
ATOM 687 C CA . ASN A 1 87 ? -9.147 4.506 10.998 1.00 88.19 87 ASN A CA 1
ATOM 688 C C . ASN A 1 87 ? -10.447 4.029 11.660 1.00 88.19 87 ASN A C 1
ATOM 690 O O . ASN A 1 87 ? -11.080 4.812 12.364 1.00 88.19 87 ASN A O 1
ATOM 694 N N . THR A 1 88 ? -10.888 2.791 11.417 1.00 86.62 88 THR A N 1
ATOM 695 C CA . THR A 1 88 ? -12.215 2.325 11.861 1.00 86.62 88 THR A CA 1
ATOM 696 C C . THR A 1 88 ? -12.181 1.279 12.965 1.00 86.62 88 THR A C 1
ATOM 698 O O . THR A 1 88 ? -13.170 1.138 13.677 1.00 86.62 88 THR A O 1
ATOM 701 N N . ALA A 1 89 ? -11.103 0.498 13.075 1.00 86.94 89 ALA A N 1
ATOM 702 C CA . ALA A 1 89 ? -11.051 -0.674 13.952 1.00 86.94 89 ALA A CA 1
ATOM 703 C C . ALA A 1 89 ? -10.037 -0.553 15.098 1.00 86.94 89 ALA A C 1
ATOM 705 O O . ALA A 1 89 ? -10.112 -1.332 16.047 1.00 86.94 89 ALA A O 1
ATOM 706 N N . MET A 1 90 ? -9.099 0.397 15.035 1.00 85.75 90 MET A N 1
ATOM 707 C CA . MET A 1 90 ? -8.096 0.559 16.088 1.00 85.75 90 MET A CA 1
ATOM 708 C C . MET A 1 90 ? -8.673 1.343 17.276 1.00 85.75 90 MET A C 1
ATOM 710 O O . MET A 1 90 ? -9.226 2.424 17.077 1.00 85.75 90 MET A O 1
ATOM 714 N N . PRO A 1 91 ? -8.509 0.858 18.522 1.00 85.75 91 PRO A N 1
ATOM 715 C CA . PRO A 1 91 ? -8.999 1.555 19.713 1.00 85.75 91 PRO A CA 1
ATOM 716 C C . PRO A 1 91 ? -8.097 2.729 20.143 1.00 85.75 91 PRO A C 1
ATOM 718 O O . PRO A 1 91 ? -8.331 3.340 21.182 1.00 85.75 91 PRO A O 1
ATOM 721 N N . TYR A 1 92 ? -7.054 3.036 19.367 1.00 83.75 92 TYR A N 1
ATOM 722 C CA . TYR A 1 92 ? -6.106 4.124 19.598 1.00 83.75 92 TYR A CA 1
ATOM 723 C C . TYR A 1 92 ? -5.568 4.675 18.272 1.00 83.75 92 TYR A C 1
ATOM 725 O O . TYR A 1 92 ? -5.586 3.998 17.242 1.00 83.75 92 TYR A O 1
ATOM 733 N N . THR A 1 93 ? -5.045 5.902 18.310 1.00 85.94 93 THR A N 1
ATOM 734 C CA . THR A 1 93 ? -4.424 6.549 17.149 1.00 85.94 93 THR A CA 1
ATOM 735 C C . THR A 1 93 ? -3.107 5.867 16.792 1.00 85.94 93 THR A C 1
ATOM 737 O O . THR A 1 93 ? -2.157 5.884 17.575 1.00 85.94 93 THR A O 1
ATOM 740 N N . VAL A 1 94 ? -3.024 5.320 15.580 1.00 89.06 94 VAL A N 1
ATOM 741 C CA . VAL A 1 94 ? -1.777 4.805 15.004 1.00 89.06 94 VAL A CA 1
ATOM 742 C C . VAL A 1 94 ? -1.227 5.839 14.035 1.00 89.06 94 VAL A C 1
ATOM 744 O O . VAL A 1 94 ? -1.829 6.109 12.998 1.00 89.06 94 VAL A O 1
ATOM 747 N N . LEU A 1 95 ? -0.071 6.417 14.358 1.00 92.75 95 LEU A N 1
ATOM 748 C CA . LEU A 1 95 ? 0.667 7.247 13.411 1.00 92.75 95 LEU A CA 1
ATOM 749 C C . LEU A 1 95 ? 1.504 6.344 12.507 1.00 92.75 95 LEU A C 1
ATOM 751 O O . LEU A 1 95 ? 2.224 5.475 12.999 1.00 92.75 95 LEU A O 1
ATOM 755 N N . PHE A 1 96 ? 1.428 6.553 11.197 1.00 93.75 96 PHE A N 1
ATOM 756 C CA . PHE A 1 96 ? 2.177 5.770 10.223 1.00 93.75 96 PHE A CA 1
ATOM 757 C C . PHE A 1 96 ? 2.641 6.630 9.050 1.00 93.75 96 PHE A C 1
ATOM 759 O O . PHE A 1 96 ? 2.022 7.645 8.730 1.00 93.75 96 PHE A O 1
ATOM 766 N N . ASP A 1 97 ? 3.707 6.173 8.402 1.00 94.56 97 ASP A N 1
ATOM 767 C CA . ASP A 1 97 ? 4.241 6.724 7.164 1.00 94.56 97 ASP A CA 1
ATOM 768 C C . ASP A 1 97 ? 4.436 5.596 6.157 1.00 94.56 97 ASP A C 1
ATOM 770 O O . ASP A 1 97 ? 5.068 4.577 6.454 1.00 94.56 97 ASP A O 1
ATOM 774 N N . PHE A 1 98 ? 3.927 5.791 4.945 1.00 96.25 98 PHE A N 1
ATOM 775 C CA . PHE A 1 98 ? 4.302 4.947 3.821 1.00 96.25 98 PHE A CA 1
ATOM 776 C C . PHE A 1 98 ? 5.637 5.422 3.257 1.00 96.25 98 PHE A C 1
ATOM 778 O O . PHE A 1 98 ? 5.850 6.615 3.050 1.00 96.25 98 PHE A O 1
ATOM 785 N N . ILE A 1 99 ? 6.533 4.476 2.998 1.00 95.19 99 ILE A N 1
ATOM 786 C CA . ILE A 1 99 ? 7.870 4.739 2.477 1.00 95.19 99 ILE A CA 1
ATOM 787 C C . ILE A 1 99 ? 8.039 3.915 1.206 1.00 95.19 99 ILE A C 1
ATOM 789 O O . ILE A 1 99 ? 7.894 2.690 1.256 1.00 95.19 99 ILE A O 1
ATOM 793 N N . PRO A 1 100 ? 8.345 4.542 0.060 1.00 95.50 100 PRO A N 1
ATOM 794 C CA . PRO A 1 100 ? 8.565 3.790 -1.158 1.00 95.50 100 PRO A CA 1
ATOM 795 C C . PRO A 1 100 ? 9.868 2.999 -1.025 1.00 95.50 100 PRO A C 1
ATOM 797 O O . PRO A 1 100 ? 10.915 3.558 -0.694 1.00 95.50 100 PRO A O 1
ATOM 800 N N . TYR A 1 101 ? 9.824 1.697 -1.294 1.00 95.50 101 TYR A N 1
ATOM 801 C CA . TYR A 1 101 ? 11.019 0.862 -1.346 1.00 95.50 101 TYR A CA 1
ATOM 802 C C . TYR A 1 101 ? 11.689 1.016 -2.714 1.00 95.50 101 TYR A C 1
ATOM 804 O O . TYR A 1 101 ? 11.618 0.147 -3.583 1.00 95.50 101 TYR A O 1
ATOM 812 N N . ALA A 1 102 ? 12.275 2.195 -2.921 1.00 94.50 102 ALA A N 1
ATOM 813 C CA . ALA A 1 102 ? 12.725 2.668 -4.220 1.00 94.50 102 ALA A CA 1
ATOM 814 C C . ALA A 1 102 ? 14.164 3.189 -4.190 1.00 94.50 102 ALA A C 1
ATOM 816 O O . ALA A 1 102 ? 14.627 3.747 -3.195 1.00 94.50 102 ALA A O 1
ATOM 817 N N . MET A 1 103 ? 14.852 3.037 -5.315 1.00 92.50 103 MET A N 1
ATOM 818 C CA . MET A 1 103 ? 16.109 3.710 -5.621 1.00 92.50 103 MET A CA 1
ATOM 819 C C . MET A 1 103 ? 15.852 5.186 -5.990 1.00 92.50 103 MET A C 1
ATOM 821 O O . MET A 1 103 ? 14.715 5.562 -6.299 1.00 92.50 103 MET A O 1
ATOM 825 N N . PRO A 1 104 ? 16.888 6.049 -6.030 1.00 89.75 104 PRO A N 1
ATOM 826 C CA . PRO A 1 104 ? 16.726 7.459 -6.404 1.00 89.75 104 PRO A CA 1
ATOM 827 C C . PRO A 1 104 ? 16.047 7.677 -7.768 1.00 89.75 104 PRO A C 1
ATOM 829 O O . PRO A 1 104 ? 15.220 8.582 -7.919 1.00 89.75 104 PRO A O 1
ATOM 832 N N . ASN A 1 105 ? 16.329 6.799 -8.737 1.00 88.56 105 ASN A N 1
ATOM 833 C CA . ASN A 1 105 ? 15.723 6.794 -10.075 1.00 88.56 105 ASN A CA 1
ATOM 834 C C . ASN A 1 105 ? 14.233 6.376 -10.089 1.00 88.56 105 ASN A C 1
ATOM 836 O O . ASN A 1 105 ? 13.606 6.431 -11.141 1.00 88.56 105 ASN A O 1
ATOM 840 N N . GLY A 1 106 ? 13.662 5.974 -8.948 1.00 88.38 106 GLY A N 1
ATOM 841 C CA . GLY A 1 106 ? 12.261 5.583 -8.812 1.00 88.38 106 GLY A CA 1
ATOM 842 C C . GLY A 1 106 ? 11.968 4.105 -9.065 1.00 88.38 106 GLY A C 1
ATOM 843 O O . GLY A 1 106 ? 10.814 3.723 -8.937 1.00 88.38 106 GLY A O 1
ATOM 844 N N . THR A 1 107 ? 12.962 3.268 -9.379 1.00 9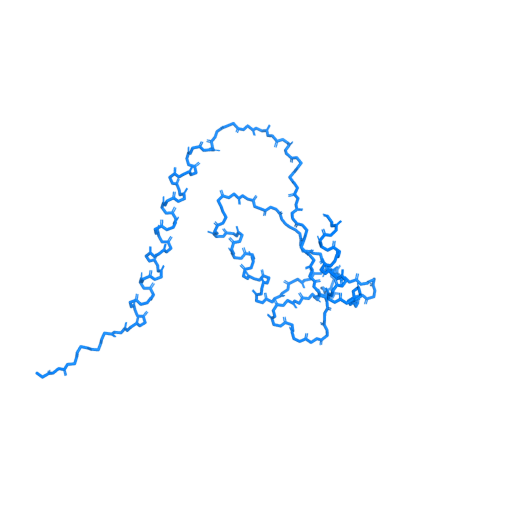1.38 107 THR A N 1
ATOM 845 C CA . THR A 1 107 ? 12.761 1.815 -9.530 1.00 91.38 107 THR A CA 1
ATOM 846 C C . THR A 1 107 ? 12.823 1.097 -8.182 1.00 91.38 107 THR A C 1
ATOM 848 O O . THR A 1 107 ? 13.357 1.643 -7.218 1.00 91.38 107 THR A O 1
ATOM 851 N N . MET A 1 108 ? 12.315 -0.137 -8.102 1.00 93.38 108 MET A N 1
ATOM 852 C CA . MET A 1 108 ? 12.391 -0.978 -6.896 1.00 93.38 108 MET A CA 1
ATOM 853 C C . MET A 1 108 ? 13.827 -1.063 -6.346 1.00 93.38 108 MET A C 1
ATOM 855 O O . MET A 1 108 ? 14.771 -1.284 -7.107 1.00 93.38 108 MET A O 1
ATOM 859 N N . ASN A 1 109 ? 14.002 -0.910 -5.029 1.00 95.75 109 ASN A N 1
ATOM 860 C CA . ASN A 1 109 ? 15.315 -0.991 -4.377 1.00 95.75 109 ASN A CA 1
ATOM 861 C C . ASN A 1 109 ? 15.760 -2.433 -4.086 1.00 95.75 109 ASN A C 1
ATOM 863 O O . ASN A 1 109 ? 15.934 -2.813 -2.934 1.00 95.75 109 ASN A O 1
ATOM 867 N N . GLY A 1 110 ? 15.941 -3.238 -5.130 1.00 94.12 110 GLY A N 1
ATOM 868 C CA . GLY A 1 110 ? 16.278 -4.659 -5.009 1.00 94.12 110 GLY A CA 1
ATOM 869 C C . GLY A 1 110 ? 15.062 -5.554 -5.226 1.00 94.12 110 GLY A C 1
ATOM 870 O O . GLY A 1 110 ? 14.162 -5.212 -5.993 1.00 94.12 110 GLY A O 1
ATOM 871 N N . THR A 1 111 ? 15.045 -6.723 -4.592 1.00 94.56 111 THR A N 1
ATOM 872 C CA . THR A 1 111 ? 13.951 -7.692 -4.736 1.00 94.56 111 THR A CA 1
ATOM 873 C C . THR A 1 111 ? 12.867 -7.506 -3.673 1.00 94.56 111 THR A C 1
ATOM 875 O O . THR A 1 111 ? 13.024 -6.765 -2.701 1.00 94.56 111 THR A O 1
ATOM 878 N N . TYR A 1 112 ? 11.742 -8.205 -3.836 1.00 91.81 112 TYR A N 1
ATOM 879 C CA . TYR A 1 112 ? 10.718 -8.264 -2.793 1.00 91.81 112 TYR A CA 1
ATOM 880 C C . TYR A 1 112 ? 11.261 -8.904 -1.502 1.00 91.81 112 TYR A C 1
ATOM 882 O O . TYR A 1 112 ? 10.975 -8.416 -0.412 1.00 91.81 112 TYR A O 1
ATOM 890 N N . ASP A 1 113 ? 12.111 -9.927 -1.615 1.00 95.69 113 ASP A N 1
ATOM 891 C CA . ASP A 1 113 ? 12.744 -10.576 -0.461 1.00 95.69 113 ASP A CA 1
ATOM 892 C C . ASP A 1 113 ? 13.708 -9.630 0.267 1.00 95.69 113 ASP A C 1
ATOM 894 O O . ASP A 1 113 ? 13.749 -9.609 1.499 1.00 95.69 113 ASP A O 1
ATOM 898 N N . ASP A 1 114 ? 14.431 -8.782 -0.473 1.00 96.31 114 ASP A N 1
ATOM 899 C CA . ASP A 1 114 ? 15.264 -7.728 0.117 1.00 96.31 114 ASP A CA 1
ATOM 900 C C . ASP A 1 114 ? 14.426 -6.712 0.897 1.00 96.31 114 ASP A C 1
ATOM 902 O O . ASP A 1 114 ? 14.808 -6.324 2.005 1.00 96.31 114 ASP A O 1
ATOM 906 N N . MET A 1 115 ? 13.257 -6.336 0.367 1.00 94.94 115 MET A N 1
ATOM 907 C CA . MET A 1 115 ? 12.309 -5.469 1.068 1.00 94.94 115 MET A CA 1
ATOM 908 C C . MET A 1 115 ? 11.839 -6.103 2.377 1.00 94.94 115 MET A C 1
ATOM 910 O O . MET A 1 115 ? 11.883 -5.456 3.422 1.00 94.94 115 MET A O 1
ATOM 914 N N . LEU A 1 116 ? 11.421 -7.371 2.345 1.00 94.50 116 LEU A N 1
ATOM 915 C CA . LEU A 1 116 ? 10.974 -8.083 3.543 1.00 94.50 116 LEU A CA 1
ATOM 916 C C . LEU A 1 116 ? 12.093 -8.204 4.580 1.00 94.50 116 LEU A C 1
ATOM 918 O O . LEU A 1 116 ? 11.868 -7.969 5.767 1.00 94.50 116 LEU A O 1
ATOM 922 N N . ARG A 1 117 ? 13.316 -8.511 4.138 1.00 96.12 117 ARG A N 1
ATOM 923 C CA . ARG A 1 117 ? 14.494 -8.579 5.007 1.00 96.12 117 ARG A CA 1
ATOM 924 C C . ARG A 1 117 ? 14.809 -7.227 5.649 1.00 96.12 117 ARG A C 1
ATOM 926 O O . ARG A 1 117 ? 15.149 -7.188 6.831 1.00 96.12 117 ARG A O 1
ATOM 933 N N . ALA A 1 118 ? 14.667 -6.133 4.902 1.00 93.19 118 ALA A N 1
ATOM 934 C CA . ALA A 1 118 ? 14.847 -4.778 5.417 1.00 93.19 118 ALA A CA 1
ATOM 935 C C . ALA A 1 118 ? 13.782 -4.417 6.465 1.00 93.19 118 ALA A C 1
ATOM 937 O O . ALA A 1 118 ? 14.121 -3.827 7.484 1.00 93.19 118 ALA A O 1
ATOM 938 N N . VAL A 1 119 ? 12.522 -4.815 6.251 1.00 93.06 119 VAL A N 1
ATOM 939 C CA . VAL A 1 119 ? 11.436 -4.628 7.229 1.00 93.06 119 VAL A CA 1
ATOM 940 C C . VAL A 1 119 ? 11.677 -5.448 8.497 1.00 93.06 119 VAL A C 1
ATOM 942 O O . VAL A 1 119 ? 11.450 -4.951 9.592 1.00 93.06 119 VAL A O 1
ATOM 945 N N . PHE A 1 120 ? 12.157 -6.686 8.367 1.00 92.25 120 PHE A N 1
ATOM 946 C CA . PHE A 1 120 ? 12.434 -7.553 9.516 1.00 92.25 120 PHE A CA 1
ATOM 947 C C . PHE A 1 120 ? 13.613 -7.069 10.371 1.00 92.25 120 PHE A C 1
ATOM 949 O O . PHE A 1 120 ? 13.641 -7.307 11.573 1.00 92.25 120 PHE A O 1
ATOM 956 N N . SER A 1 121 ? 14.595 -6.418 9.749 1.00 90.25 121 SER A N 1
ATOM 957 C CA . SER A 1 121 ? 15.828 -5.981 10.417 1.00 90.25 121 SER A CA 1
ATOM 958 C C . SER A 1 121 ? 15.751 -4.550 10.970 1.00 90.25 121 SER A C 1
ATOM 960 O O . SER A 1 121 ? 16.769 -4.043 11.445 1.00 90.25 121 SER A O 1
ATOM 962 N N . GLY A 1 122 ? 14.606 -3.877 10.809 1.00 70.75 122 GLY A N 1
ATOM 963 C CA . GLY A 1 122 ? 14.406 -2.456 11.113 1.00 70.75 122 GLY A CA 1
ATOM 964 C C . GLY A 1 122 ? 13.820 -2.157 12.483 1.00 70.75 122 GLY A C 1
ATOM 965 O O . GLY A 1 122 ? 13.414 -3.098 13.198 1.00 70.75 122 GLY A O 1
#

Organism: Beta vulgaris subsp. vulgaris (NCBI:txid3555)

Radius of gyration: 21.22 Å; chains: 1; bounding box: 66×41×46 Å

Foldseek 3Di:
DDDPPPPVVVVVVVVVVVVLVVLVVVLVVVLVVPPDDDPDPDPQDAAEAEFEDDPDPPQAWHWDADPVPRDTDIDHDVVVVVVCCQVRPDSDHHHYDYDYCADPVRHHVDDPVVVVVVVVVD

Sequence (122 aa):
MMKTIINSSSYFSKIITLIFLIIISTNHIAIKGQQESNNQTTNSTRLRIAVPVKDGFTEFADVRRDPTTGEPIFRGFTIDFFKAVINTAMPYTVLFDFIPYAMPNGTMNGTYDDMLRAVFSG

Secondary structure (DSSP, 8-state):
-------HHHHHHHHHHHHHHHHHHHHHHHHTTS-----------PEEEEEE--SS-TTS-EEEE-TTT-PEEEESHHHHHHHHHHHHH-SS---EEEEEEB-TTSSBSS-HHHHHHHHHT-